Protein AF-A0A5B9DAU9-F1 (afdb_monomer)

pLDDT: mean 73.7, std 15.81, range [32.66, 94.19]

Radius of gyration: 18.11 Å; Cα contacts (8 Å, |Δi|>4): 100; chains: 1; bounding box: 40×32×59 Å

Organism: NCBI:txid2594042

Foldseek 3Di:
DQPWDWDQFPVRDIDGDRLVDLLVVLVCCCVPQLVVVCVVVVQNLVSVLSSLVRCLVCVVVHPDDSVVSNVVSVVSVQVPPPDHLVPDDPPPRPCPSDPNLVVLVVQLVCLVPVPDDPVSSVVSNCVSCVSPDPVRVVVNVVVVVVPPD

Mean predicted aligned error: 11.85 Å

Secondary structure (DSSP, 8-state):
----EEEE-TTS-EEEE-TT-HHHHHHHHIIIIIHHHHHHH--HHHHHHHHHHHHHHHHTTSSS-HHHHHHHHHHHHHTTSSS-TTT--SS-S---SSS-HHHHHHHHHHHHTS---HHHHHHHHHHHHTT--HHHHHHHHHHHHHH--

Structure (mmCIF, N/CA/C/O backbone):
data_AF-A0A5B9DAU9-F1
#
_entry.id 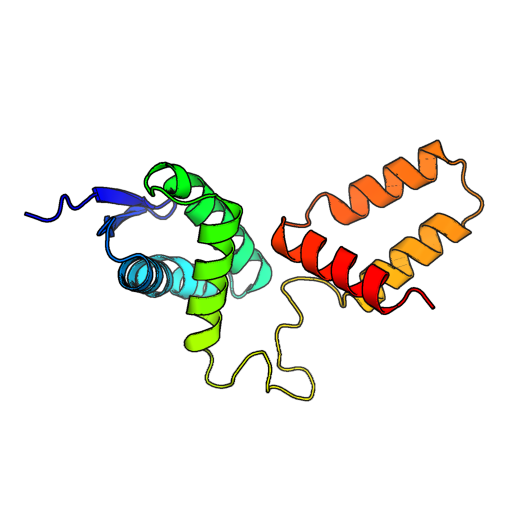  AF-A0A5B9DAU9-F1
#
loop_
_atom_site.group_PDB
_atom_site.id
_atom_site.type_symbol
_atom_site.label_atom_id
_atom_site.label_alt_id
_atom_site.label_comp_id
_atom_site.label_asym_id
_atom_site.label_entity_id
_atom_site.label_seq_id
_atom_site.pdbx_PDB_ins_code
_atom_site.Cartn_x
_atom_site.Cartn_y
_atom_site.Cartn_z
_atom_site.occupancy
_atom_site.B_iso_or_equiv
_atom_site.auth_seq_id
_atom_site.auth_comp_id
_atom_site.auth_asym_id
_atom_site.auth_atom_id
_atom_site.pdbx_PDB_model_num
ATOM 1 N N . MET A 1 1 ? -3.947 -6.700 32.114 1.00 44.62 1 MET A N 1
ATOM 2 C CA . MET A 1 1 ? -4.676 -5.561 31.522 1.00 44.62 1 MET A CA 1
ATOM 3 C C . MET A 1 1 ? -3.998 -5.310 30.193 1.00 44.62 1 MET A C 1
ATOM 5 O O . MET A 1 1 ? -2.795 -5.086 30.225 1.00 44.62 1 MET A O 1
ATOM 9 N N . ALA A 1 2 ? -4.687 -5.487 29.064 1.00 52.38 2 ALA A N 1
ATOM 10 C CA . ALA A 1 2 ? -4.088 -5.201 27.761 1.00 52.38 2 ALA A CA 1
ATOM 11 C C . ALA A 1 2 ? -3.736 -3.706 27.720 1.00 52.38 2 ALA A C 1
ATOM 13 O O . ALA A 1 2 ? -4.586 -2.868 28.029 1.00 52.38 2 ALA A O 1
ATOM 14 N N . ASN A 1 3 ? -2.473 -3.377 27.450 1.00 66.06 3 ASN A N 1
ATOM 15 C CA . ASN A 1 3 ? -2.009 -1.994 27.351 1.00 66.06 3 ASN A CA 1
ATOM 16 C C . ASN A 1 3 ? -2.565 -1.404 26.049 1.00 66.06 3 ASN A C 1
ATOM 18 O O . ASN A 1 3 ? -1.960 -1.561 24.991 1.00 66.06 3 ASN A O 1
ATOM 22 N N . GLN A 1 4 ? -3.730 -0.763 26.117 1.00 79.06 4 GLN A N 1
ATOM 23 C CA . GLN A 1 4 ? -4.284 -0.039 24.977 1.00 79.06 4 GLN A CA 1
ATOM 24 C C . GLN A 1 4 ? -3.380 1.151 24.621 1.00 79.06 4 GLN A C 1
ATOM 26 O O . GLN A 1 4 ? -2.886 1.863 25.499 1.00 79.06 4 GLN A O 1
ATOM 31 N N . LEU A 1 5 ? -3.150 1.354 23.325 1.00 83.00 5 LEU A N 1
ATOM 32 C CA . LEU A 1 5 ? -2.357 2.447 22.776 1.00 83.00 5 LEU A CA 1
ATOM 33 C C . LEU A 1 5 ? -3.273 3.457 22.098 1.00 83.00 5 LEU A C 1
ATOM 35 O O . LEU A 1 5 ? -3.856 3.174 21.054 1.00 83.00 5 LEU A O 1
ATOM 39 N N . ASN A 1 6 ? -3.338 4.662 22.652 1.00 87.38 6 ASN A N 1
ATOM 40 C CA . ASN A 1 6 ? -4.112 5.740 22.052 1.00 87.38 6 ASN A CA 1
ATOM 41 C C . ASN A 1 6 ? -3.276 6.449 20.988 1.00 87.38 6 ASN A C 1
ATOM 43 O O . ASN A 1 6 ? -2.166 6.916 21.262 1.00 87.38 6 ASN A O 1
ATOM 47 N N . ILE A 1 7 ? -3.812 6.529 19.774 1.00 87.25 7 ILE A N 1
ATOM 48 C CA . ILE A 1 7 ? -3.199 7.246 18.660 1.00 87.25 7 ILE A CA 1
ATOM 49 C C . ILE A 1 7 ? -4.181 8.257 18.085 1.00 87.25 7 ILE A C 1
ATOM 51 O O . ILE A 1 7 ? -5.371 7.985 17.962 1.00 87.25 7 ILE A O 1
ATOM 55 N N . THR A 1 8 ? -3.665 9.406 17.674 1.00 89.50 8 THR A N 1
ATOM 56 C CA . THR A 1 8 ? -4.416 10.361 16.859 1.00 89.50 8 THR A CA 1
ATOM 57 C C . THR A 1 8 ? -4.000 10.174 15.411 1.00 89.50 8 THR A C 1
ATOM 59 O O . THR A 1 8 ? -2.803 10.179 15.100 1.00 89.50 8 THR A O 1
ATOM 62 N N . LEU A 1 9 ? -4.982 9.969 14.541 1.00 88.25 9 LEU A N 1
ATOM 63 C CA . LEU A 1 9 ? -4.805 9.874 13.101 1.00 88.25 9 LEU A CA 1
ATOM 64 C C . LEU A 1 9 ? -4.578 11.257 12.480 1.00 88.25 9 LEU A C 1
ATOM 66 O O . LEU A 1 9 ? -4.920 12.280 13.072 1.00 88.25 9 LEU A O 1
ATOM 70 N N . SER A 1 10 ? -4.042 11.307 11.263 1.00 85.19 10 SER A N 1
ATOM 71 C CA . SER A 1 10 ? -3.832 12.564 10.525 1.00 85.19 10 SER A CA 1
ATOM 72 C C . SER A 1 10 ? -5.124 13.341 10.234 1.00 85.19 10 SER A C 1
ATOM 74 O O . SER A 1 10 ? -5.073 14.558 10.073 1.00 85.19 10 SER A O 1
ATOM 76 N N . ASN A 1 11 ? -6.285 12.679 10.250 1.00 82.62 11 ASN A N 1
ATOM 77 C CA . ASN A 1 11 ? -7.603 13.320 10.156 1.00 82.62 11 ASN A CA 1
ATOM 78 C C . ASN A 1 11 ? -8.164 13.800 11.516 1.00 82.62 11 ASN A C 1
ATOM 80 O O . ASN A 1 11 ? -9.317 14.219 11.590 1.00 82.62 11 ASN A O 1
ATOM 84 N N . GLY A 1 12 ? -7.381 13.719 12.597 1.00 85.81 12 GLY A N 1
ATOM 85 C CA . GLY A 1 12 ? -7.773 14.138 13.946 1.00 85.81 12 GLY A CA 1
ATOM 86 C C . GLY A 1 12 ? -8.587 13.107 14.735 1.00 85.81 12 GLY A C 1
ATOM 87 O O . GLY A 1 12 ? -8.926 13.367 15.887 1.00 85.81 12 GLY A O 1
ATOM 88 N N . VAL A 1 13 ? -8.896 11.939 14.160 1.00 89.19 13 VAL A N 1
ATOM 89 C CA . VAL A 1 13 ? -9.644 10.884 14.857 1.00 89.19 13 VAL A CA 1
ATOM 90 C C . VAL A 1 13 ? -8.735 10.115 15.812 1.00 89.19 13 VAL A C 1
ATOM 92 O O . VAL A 1 13 ? -7.645 9.686 15.438 1.00 89.19 13 VAL A O 1
ATOM 95 N N . GLU A 1 14 ? -9.203 9.882 17.036 1.00 90.38 14 GLU A N 1
ATOM 96 C CA . GLU A 1 14 ? -8.503 9.046 18.011 1.00 90.38 14 GLU A CA 1
ATOM 97 C C . GLU A 1 14 ? -8.904 7.566 17.893 1.00 90.38 14 GLU A C 1
ATOM 99 O O . GLU A 1 14 ? -10.091 7.211 17.800 1.00 90.38 14 GLU A O 1
ATOM 104 N N . LEU A 1 15 ? -7.895 6.692 17.901 1.00 88.94 15 LEU A N 1
ATOM 105 C CA . LEU A 1 15 ? -8.039 5.241 17.960 1.00 88.94 15 LEU A CA 1
ATOM 106 C C . LEU A 1 15 ? -7.398 4.701 19.234 1.00 88.94 15 LEU A C 1
ATOM 108 O O . LEU A 1 15 ? -6.245 5.008 19.527 1.00 88.94 15 LEU A O 1
ATOM 112 N N . GLU A 1 16 ? -8.129 3.838 19.931 1.00 89.31 16 GLU A N 1
ATOM 113 C CA . GLU A 1 16 ? -7.591 3.000 20.999 1.00 89.31 16 GLU A CA 1
ATOM 114 C C . GLU A 1 16 ? -7.193 1.654 20.393 1.00 89.31 16 GLU A C 1
ATOM 116 O O . GLU A 1 16 ? -8.049 0.831 20.059 1.00 89.31 16 GLU A O 1
ATOM 121 N N . LEU A 1 17 ? -5.897 1.458 20.186 1.00 87.44 17 LEU A N 1
ATOM 122 C CA . LEU A 1 17 ? -5.357 0.262 19.557 1.00 87.44 17 LEU A CA 1
ATOM 123 C C . LEU A 1 17 ? -5.004 -0.791 20.598 1.00 87.44 17 LEU A C 1
ATOM 125 O O . LEU A 1 17 ? -4.465 -0.482 21.658 1.00 87.44 17 LEU A O 1
ATOM 129 N N . ASP A 1 18 ? -5.260 -2.046 20.263 1.00 86.56 18 ASP A N 1
ATOM 130 C CA . ASP A 1 18 ? -4.840 -3.208 21.032 1.00 86.56 18 ASP A CA 1
ATOM 131 C C . ASP A 1 18 ? -3.592 -3.825 20.380 1.00 86.56 18 ASP A C 1
ATOM 133 O O . ASP A 1 18 ? -3.714 -4.437 19.318 1.00 86.56 18 ASP A O 1
ATOM 137 N N . PRO A 1 19 ? -2.381 -3.671 20.946 1.00 79.31 19 PRO A N 1
ATOM 138 C CA . PRO A 1 19 ? -1.151 -4.179 20.333 1.00 79.31 19 PRO A CA 1
ATOM 139 C C . PRO A 1 19 ? -1.173 -5.686 20.051 1.00 79.31 19 PRO A C 1
ATOM 141 O O . PRO A 1 19 ? -0.443 -6.149 19.176 1.00 79.31 19 PRO A O 1
ATOM 144 N N . GLU A 1 20 ? -2.004 -6.438 20.777 1.00 82.69 20 GLU A N 1
ATOM 145 C CA . GLU A 1 20 ? -2.130 -7.890 20.652 1.00 82.69 20 GLU A CA 1
ATOM 146 C C . GLU A 1 20 ? -3.159 -8.303 19.580 1.00 82.69 20 GLU A C 1
ATOM 148 O O . GLU A 1 20 ? -3.125 -9.440 19.109 1.00 82.69 20 GLU A O 1
ATOM 153 N N . ASP A 1 21 ? -4.027 -7.386 19.127 1.00 85.69 21 ASP A N 1
ATOM 154 C CA . ASP A 1 21 ? -5.077 -7.647 18.132 1.00 85.69 21 ASP A CA 1
ATOM 155 C C . ASP A 1 21 ? -4.998 -6.692 16.926 1.00 85.69 21 ASP A C 1
ATOM 157 O O . ASP A 1 21 ? -5.748 -5.720 16.769 1.00 85.69 21 ASP A O 1
ATOM 161 N N . LEU A 1 22 ? -4.082 -7.014 16.008 1.00 84.44 22 LEU A N 1
ATOM 162 C CA . LEU A 1 22 ? -3.894 -6.277 14.755 1.00 84.44 22 LEU A CA 1
ATOM 163 C C . LEU A 1 22 ? -5.156 -6.243 13.879 1.00 84.44 22 LEU A C 1
ATOM 165 O O . LEU A 1 22 ? -5.417 -5.233 13.229 1.00 84.44 22 LEU A O 1
ATOM 169 N N . ASN A 1 23 ? -5.959 -7.309 13.859 1.00 81.38 23 ASN A N 1
ATOM 170 C CA . ASN A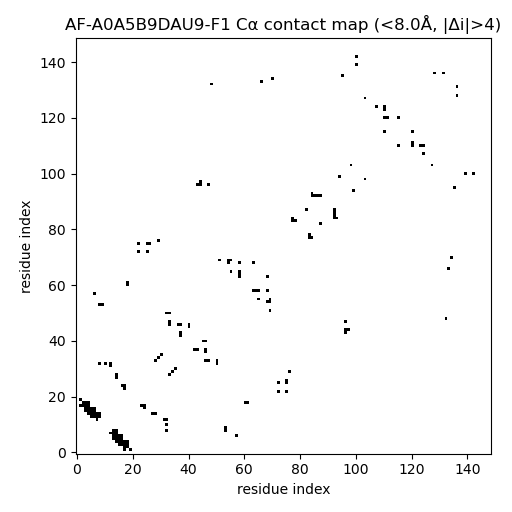 1 23 ? -7.150 -7.369 13.009 1.00 81.38 23 ASN A CA 1
ATOM 171 C C . ASN A 1 23 ? -8.220 -6.387 13.479 1.00 81.38 23 ASN A C 1
ATOM 173 O O . ASN A 1 23 ? -8.827 -5.685 12.663 1.00 81.38 23 ASN A O 1
ATOM 177 N N . LYS A 1 24 ? -8.433 -6.297 14.792 1.00 84.25 24 LYS A N 1
ATOM 178 C CA . LYS A 1 24 ? -9.321 -5.297 15.384 1.00 84.25 24 LYS A CA 1
ATOM 179 C C . LYS A 1 24 ? -8.822 -3.878 15.119 1.00 84.25 24 LYS A C 1
ATOM 181 O O . LYS A 1 24 ? -9.616 -3.022 14.732 1.00 84.25 24 LYS A O 1
ATOM 186 N N . ASN A 1 25 ? -7.516 -3.645 15.220 1.00 87.75 25 ASN A N 1
ATOM 187 C CA . ASN A 1 25 ? -6.922 -2.343 14.909 1.00 87.75 25 ASN A CA 1
ATOM 188 C C . ASN A 1 25 ? -7.136 -1.937 13.450 1.00 87.75 25 ASN A C 1
ATOM 190 O O . ASN A 1 25 ? -7.571 -0.817 13.185 1.00 87.75 25 ASN A O 1
ATOM 194 N N . PHE A 1 26 ? -6.895 -2.850 12.506 1.00 84.62 26 PHE A N 1
ATOM 195 C CA . PHE A 1 26 ? -7.160 -2.600 11.089 1.00 84.62 26 PHE A CA 1
ATOM 196 C C . PHE A 1 26 ? -8.642 -2.361 10.827 1.00 84.62 26 PHE A C 1
ATOM 198 O 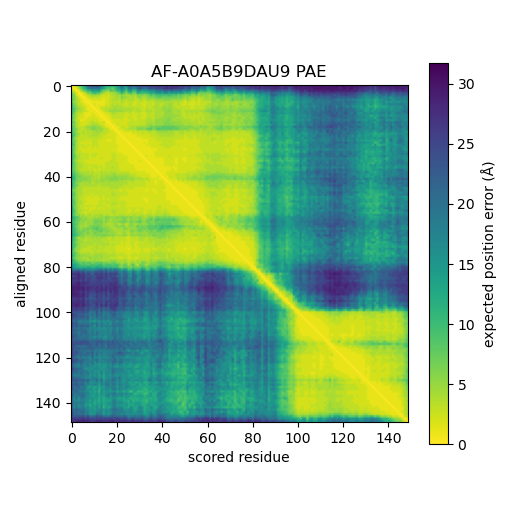O . PHE A 1 26 ? -8.979 -1.473 10.052 1.00 84.62 26 PHE A O 1
ATOM 205 N N . SER A 1 27 ? -9.528 -3.068 11.532 1.00 77.00 27 SER A N 1
ATOM 206 C CA . SER A 1 27 ? -10.971 -2.829 11.451 1.00 77.00 27 SER A CA 1
ATOM 207 C C . SER A 1 27 ? -11.330 -1.394 11.798 1.00 77.00 27 SER A C 1
ATOM 209 O O . SER A 1 27 ? -11.975 -0.701 11.017 1.00 77.00 27 SER A O 1
ATOM 211 N N . MET A 1 28 ? -10.856 -0.941 12.958 1.00 82.25 28 MET A N 1
ATOM 212 C CA . MET A 1 28 ? -11.100 0.412 13.437 1.00 82.25 28 MET A CA 1
ATOM 213 C C . MET A 1 28 ? -10.504 1.453 12.494 1.00 82.25 28 MET A C 1
ATOM 215 O O . MET A 1 28 ? -11.139 2.471 12.233 1.00 82.25 28 MET A O 1
ATOM 219 N N . PHE A 1 29 ? -9.306 1.193 11.971 1.00 85.38 29 PHE A N 1
ATOM 220 C CA . PHE A 1 29 ? -8.651 2.066 11.009 1.00 85.38 29 PHE A CA 1
ATOM 221 C C . PHE A 1 29 ? -9.450 2.192 9.706 1.00 85.38 29 PHE A C 1
ATOM 223 O O . PHE A 1 29 ? -9.667 3.301 9.220 1.00 85.38 29 PHE A O 1
ATOM 230 N N . ILE A 1 30 ? -9.932 1.075 9.158 1.00 77.50 30 ILE A N 1
ATOM 231 C CA . ILE A 1 30 ? -10.727 1.067 7.926 1.00 77.50 30 ILE A CA 1
ATOM 232 C C . ILE A 1 30 ? -11.996 1.910 8.102 1.00 77.50 30 ILE A C 1
ATOM 234 O O . ILE A 1 30 ? -12.288 2.775 7.275 1.00 77.50 30 ILE A O 1
ATOM 238 N N . ASP A 1 31 ? -12.702 1.720 9.215 1.00 75.50 31 ASP A N 1
ATOM 239 C CA . ASP A 1 31 ? -13.980 2.387 9.472 1.00 75.50 31 ASP A CA 1
ATOM 240 C C . ASP A 1 31 ? -13.821 3.885 9.769 1.00 75.50 31 ASP A C 1
ATOM 242 O O . ASP A 1 31 ? -14.673 4.694 9.395 1.00 75.50 31 ASP A O 1
ATOM 246 N N . LYS A 1 32 ? -12.734 4.267 10.450 1.00 80.12 32 LYS A N 1
ATOM 247 C CA . LYS A 1 32 ? -12.523 5.632 10.958 1.00 80.12 32 LYS A CA 1
ATOM 248 C C . LYS A 1 32 ? -11.587 6.496 10.113 1.00 80.12 32 LYS A C 1
ATOM 250 O O . LYS A 1 32 ? -11.577 7.715 10.290 1.00 80.12 32 LYS A O 1
ATOM 255 N N . PHE A 1 33 ? -10.814 5.897 9.213 1.00 84.12 33 PHE A N 1
ATOM 256 C CA . PHE A 1 33 ? -9.890 6.611 8.334 1.00 84.12 33 PHE A CA 1
ATOM 257 C C . PHE A 1 33 ? -10.154 6.303 6.864 1.00 84.12 33 PHE A C 1
ATOM 259 O O . PHE A 1 33 ? -10.548 7.202 6.130 1.00 84.12 33 PHE A O 1
ATOM 266 N N . LEU A 1 34 ? -10.005 5.042 6.446 1.00 81.12 34 LEU A N 1
ATOM 267 C CA . LEU A 1 34 ? -10.022 4.663 5.029 1.00 81.12 34 LEU A CA 1
ATOM 268 C C . LEU A 1 34 ? -11.366 4.985 4.356 1.00 81.12 34 LEU A C 1
ATOM 270 O O . LEU A 1 34 ? -11.400 5.682 3.344 1.00 81.12 34 LEU A O 1
ATOM 274 N N . ILE A 1 35 ? -12.481 4.521 4.930 1.00 72.56 35 ILE A N 1
ATOM 275 C CA . ILE A 1 35 ? -13.822 4.745 4.368 1.00 72.56 35 ILE A CA 1
ATOM 276 C C . ILE A 1 35 ? -14.185 6.242 4.345 1.00 72.56 35 ILE A C 1
ATOM 278 O O . ILE A 1 35 ? -14.634 6.719 3.300 1.00 72.56 35 ILE A O 1
ATOM 282 N N . PRO A 1 36 ? -14.023 7.010 5.443 1.00 74.56 36 PRO A N 1
ATOM 283 C CA . PRO A 1 36 ? -14.265 8.451 5.423 1.00 74.56 36 PRO A CA 1
ATOM 284 C C . PRO A 1 36 ? -13.394 9.196 4.411 1.00 74.56 36 PRO A C 1
ATOM 286 O O . PRO A 1 36 ? -13.916 10.021 3.666 1.00 74.56 36 PRO A O 1
ATOM 289 N N . TYR A 1 37 ? -12.101 8.868 4.342 1.00 78.25 37 TYR A N 1
ATOM 290 C CA . TYR A 1 37 ? -11.170 9.516 3.423 1.00 78.25 37 TYR A CA 1
ATOM 291 C C . TYR A 1 37 ? -11.570 9.274 1.9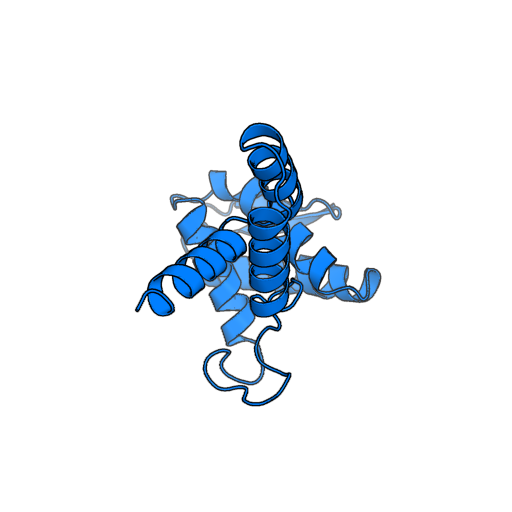67 1.00 78.25 37 TYR A C 1
ATOM 293 O O . TYR A 1 37 ? -11.570 10.210 1.175 1.00 78.25 37 TYR A O 1
ATOM 301 N N . PHE A 1 38 ? -11.995 8.056 1.620 1.00 68.81 38 PHE A N 1
ATOM 302 C CA . PHE A 1 38 ? -12.517 7.778 0.283 1.00 68.81 38 PHE A CA 1
ATOM 303 C C . PHE A 1 38 ? -13.809 8.514 -0.029 1.00 68.81 38 PHE A C 1
ATOM 305 O O . PHE A 1 38 ? -13.968 9.021 -1.132 1.00 68.81 38 PHE A O 1
ATOM 312 N N . LYS A 1 39 ? -14.741 8.602 0.924 1.00 67.81 39 LYS A N 1
ATOM 313 C CA . LYS A 1 39 ? -15.982 9.362 0.713 1.00 67.81 39 LYS A CA 1
ATOM 314 C C . LYS A 1 39 ? -15.710 10.837 0.417 1.00 67.81 39 LYS A C 1
ATOM 316 O O . LYS A 1 39 ? -16.486 11.454 -0.303 1.00 67.81 39 LYS A O 1
ATOM 321 N N . GLU A 1 40 ? -14.640 11.389 0.982 1.00 75.62 40 GLU A N 1
ATOM 322 C CA . GLU A 1 40 ? -14.217 12.769 0.747 1.00 75.62 40 GLU A CA 1
ATOM 323 C C . GLU A 1 40 ? -13.426 12.926 -0.557 1.00 75.62 40 GLU A C 1
ATOM 325 O O . GLU A 1 40 ? -13.687 13.843 -1.333 1.00 75.62 40 GLU A O 1
ATOM 330 N N . SER A 1 41 ? -12.461 12.041 -0.811 1.00 73.38 41 SER A N 1
ATOM 331 C CA . SER A 1 41 ? -11.585 12.129 -1.980 1.00 73.38 41 SER A CA 1
ATOM 332 C C . SER A 1 41 ? -12.254 11.653 -3.270 1.00 73.38 41 SER A C 1
ATOM 334 O O . SER A 1 41 ? -11.878 12.109 -4.348 1.00 73.38 41 SER A O 1
ATOM 336 N N . ASN A 1 42 ? -13.209 10.724 -3.155 1.00 67.25 42 ASN A N 1
ATOM 337 C CA . ASN A 1 42 ? -13.754 9.896 -4.231 1.00 67.25 42 ASN A CA 1
ATOM 338 C C . ASN A 1 42 ? -12.661 9.277 -5.127 1.00 67.25 42 ASN A C 1
ATOM 340 O O . ASN A 1 42 ? -12.855 9.071 -6.322 1.00 67.25 42 ASN A O 1
ATOM 344 N N . ASP A 1 43 ? -11.494 9.014 -4.538 1.00 65.25 43 ASP A N 1
ATOM 345 C CA . ASP A 1 43 ? -10.290 8.551 -5.216 1.00 65.25 43 ASP A CA 1
ATOM 346 C C . ASP A 1 43 ? -9.676 7.428 -4.383 1.00 65.25 43 ASP A C 1
ATOM 348 O O . ASP A 1 43 ? -9.145 7.639 -3.283 1.00 65.25 43 ASP A O 1
ATOM 352 N N . TRP A 1 44 ? -9.793 6.206 -4.892 1.00 66.50 44 TRP A N 1
ATOM 353 C CA . TRP A 1 44 ? -9.323 5.022 -4.189 1.00 66.50 44 TRP A CA 1
ATOM 354 C C . TRP A 1 44 ? -7.798 4.967 -4.113 1.00 66.50 44 TRP A C 1
ATOM 356 O O . TRP A 1 44 ? -7.257 4.577 -3.075 1.00 66.50 44 TRP A O 1
ATOM 366 N N . ASN A 1 45 ? -7.105 5.480 -5.132 1.00 63.28 45 ASN A N 1
ATOM 367 C CA . ASN A 1 45 ? -5.648 5.478 -5.178 1.00 63.28 45 ASN A CA 1
ATOM 368 C C . ASN A 1 45 ? -5.080 6.379 -4.091 1.00 63.28 45 ASN A C 1
ATOM 370 O O . ASN A 1 45 ? -4.321 5.949 -3.217 1.00 63.28 45 ASN A O 1
ATOM 374 N N . LYS A 1 46 ? -5.566 7.619 -4.061 1.00 69.50 46 LYS A N 1
ATOM 375 C CA . LYS A 1 46 ? -5.225 8.581 -3.014 1.00 69.50 46 LYS A CA 1
ATOM 376 C C . LYS A 1 46 ? -5.577 8.061 -1.618 1.00 69.50 46 LYS A C 1
ATOM 378 O O . LYS A 1 46 ? -4.844 8.319 -0.659 1.00 69.50 46 LYS A O 1
ATOM 383 N N . THR A 1 47 ? -6.680 7.323 -1.493 1.00 74.56 47 THR A N 1
ATOM 384 C CA . THR A 1 47 ? -7.143 6.765 -0.216 1.00 74.56 47 THR A CA 1
ATOM 385 C C . THR A 1 47 ? -6.190 5.717 0.334 1.00 74.56 47 THR A C 1
ATOM 387 O O . THR A 1 47 ? -5.811 5.796 1.505 1.00 74.56 47 THR A O 1
ATOM 390 N N . ILE A 1 48 ? -5.792 4.733 -0.467 1.00 76.62 48 ILE A N 1
ATOM 391 C CA . ILE A 1 48 ? -4.912 3.673 0.028 1.00 76.62 48 ILE A CA 1
ATOM 392 C C . ILE A 1 48 ? -3.491 4.200 0.226 1.00 76.62 48 ILE A C 1
ATOM 394 O O . ILE A 1 48 ? -2.899 3.856 1.241 1.00 76.62 48 ILE A O 1
ATOM 398 N N . ILE A 1 49 ? -2.963 5.077 -0.641 1.00 76.38 49 ILE A N 1
ATOM 399 C CA . ILE A 1 49 ? -1.647 5.714 -0.417 1.00 76.38 49 ILE A CA 1
ATOM 400 C C . ILE A 1 49 ? -1.633 6.433 0.936 1.00 76.38 49 ILE A C 1
ATOM 402 O O . ILE A 1 49 ? -0.715 6.255 1.741 1.00 76.38 49 ILE A O 1
ATOM 406 N N . SER A 1 50 ? -2.691 7.196 1.223 1.00 82.88 50 SER A N 1
ATOM 407 C CA . SER A 1 50 ? -2.845 7.875 2.512 1.00 82.88 50 SER A CA 1
ATOM 408 C C . SER A 1 50 ? -2.986 6.876 3.661 1.00 82.88 50 SER A C 1
ATOM 410 O O . SER A 1 50 ? -2.388 7.062 4.716 1.00 82.88 50 SER A O 1
ATOM 412 N N . SER A 1 51 ? -3.725 5.786 3.453 1.00 85.56 51 SER A N 1
ATOM 413 C CA . SER A 1 51 ? -3.924 4.733 4.454 1.00 85.56 51 SER A CA 1
ATOM 414 C C . SER A 1 51 ? -2.633 3.974 4.771 1.00 85.56 51 SER A C 1
ATOM 416 O O . SER A 1 51 ? -2.330 3.768 5.940 1.00 85.56 51 SER A O 1
ATOM 418 N N . ILE A 1 52 ? -1.842 3.599 3.764 1.00 83.69 52 ILE A N 1
ATOM 419 C CA . ILE A 1 52 ? -0.539 2.943 3.935 1.00 83.69 52 ILE A CA 1
ATOM 420 C C . ILE A 1 52 ? 0.420 3.888 4.652 1.00 83.69 52 ILE A C 1
ATOM 422 O O . ILE A 1 52 ? 1.011 3.486 5.648 1.00 83.69 52 ILE A O 1
ATOM 426 N N . SER A 1 53 ? 0.516 5.147 4.212 1.00 84.75 53 SER A N 1
ATOM 427 C CA . SER A 1 53 ? 1.363 6.163 4.858 1.00 84.75 53 SER A CA 1
ATOM 428 C C . SER A 1 53 ? 1.019 6.325 6.341 1.00 84.75 53 SER A C 1
ATOM 430 O O . SER A 1 53 ? 1.893 6.427 7.205 1.00 84.75 53 SER A O 1
ATOM 432 N N . GLU A 1 54 ? -0.273 6.308 6.657 1.00 87.69 54 GLU A N 1
ATOM 433 C CA . GLU A 1 54 ? -0.762 6.418 8.022 1.00 87.69 54 GLU A CA 1
ATOM 434 C C . GLU A 1 54 ? -0.460 5.152 8.843 1.00 87.69 54 GLU A C 1
ATOM 436 O O . GLU A 1 54 ? 0.015 5.266 9.974 1.00 87.69 54 GLU A O 1
ATOM 441 N N . ILE A 1 55 ? -0.647 3.954 8.272 1.00 86.81 55 ILE A N 1
ATOM 442 C CA . ILE A 1 55 ? -0.267 2.675 8.893 1.00 86.81 55 ILE A CA 1
ATOM 443 C C . ILE A 1 55 ? 1.245 2.608 9.134 1.00 86.81 55 ILE A C 1
ATOM 445 O O . ILE A 1 55 ? 1.666 2.193 10.210 1.00 86.81 55 ILE A O 1
ATOM 449 N N . GLU A 1 56 ? 2.075 3.057 8.194 1.00 83.81 56 GLU A N 1
ATOM 450 C CA . GLU A 1 56 ? 3.531 3.136 8.350 1.00 83.81 56 GLU A CA 1
ATOM 451 C C . GLU A 1 56 ? 3.948 4.104 9.459 1.00 83.81 56 GLU A C 1
ATOM 453 O O . GLU A 1 56 ? 4.877 3.821 10.221 1.00 83.81 56 GLU A O 1
ATOM 458 N N . ARG A 1 57 ? 3.248 5.236 9.597 1.00 85.75 57 ARG A N 1
ATOM 459 C CA . ARG A 1 57 ? 3.481 6.196 10.683 1.00 85.75 57 ARG A CA 1
ATOM 460 C C . ARG A 1 57 ? 3.259 5.549 12.049 1.00 85.75 57 ARG A C 1
ATOM 462 O O . ARG A 1 57 ? 4.030 5.784 12.983 1.00 85.75 57 ARG A O 1
ATOM 469 N N . ILE A 1 58 ? 2.226 4.718 12.165 1.00 82.88 58 ILE A N 1
ATOM 470 C CA . ILE A 1 58 ? 1.869 4.050 13.421 1.00 82.88 58 ILE A CA 1
ATOM 471 C C . ILE A 1 58 ? 2.494 2.656 13.555 1.00 82.88 58 ILE A C 1
ATOM 473 O O . ILE A 1 58 ? 2.441 2.074 14.635 1.00 82.88 58 ILE A O 1
ATOM 477 N N . SER A 1 59 ? 3.169 2.148 12.516 1.00 79.25 59 SER A N 1
ATOM 478 C CA . SER A 1 59 ? 3.742 0.797 12.485 1.00 79.25 59 SER A CA 1
ATOM 479 C C . SER A 1 59 ? 4.783 0.578 13.581 1.00 79.25 59 SER A C 1
ATOM 481 O O . SER A 1 59 ? 4.918 -0.520 14.101 1.00 79.25 59 SER A O 1
ATOM 483 N N . SER A 1 60 ? 5.503 1.642 13.953 1.00 78.25 60 SER A N 1
ATOM 484 C CA . SER A 1 60 ? 6.512 1.642 15.024 1.00 78.25 60 SER A CA 1
ATOM 485 C C . SER A 1 60 ? 5.959 1.274 16.405 1.00 78.25 60 SER A C 1
ATOM 487 O O . SER A 1 60 ? 6.728 1.062 17.339 1.00 78.25 60 SER A O 1
ATOM 489 N N . LYS A 1 61 ? 4.631 1.244 16.554 1.00 76.75 61 LYS A N 1
ATOM 490 C CA . LYS A 1 61 ? 3.935 0.893 17.793 1.00 76.75 61 LYS A CA 1
ATOM 491 C C . LYS A 1 61 ? 3.603 -0.589 17.902 1.00 76.75 61 LYS A C 1
ATOM 493 O O . LYS A 1 61 ? 3.173 -1.023 18.966 1.00 76.75 61 LYS A O 1
ATOM 498 N N . PHE A 1 62 ? 3.813 -1.345 16.833 1.00 77.94 62 PHE A N 1
ATOM 499 C CA . PHE A 1 62 ? 3.578 -2.777 16.800 1.00 77.94 62 PHE A CA 1
ATOM 500 C C . PHE A 1 62 ? 4.912 -3.514 16.728 1.00 77.94 62 PHE A C 1
ATOM 502 O O . PHE A 1 62 ? 5.848 -3.053 16.077 1.00 77.94 62 PHE A O 1
ATOM 509 N N . ASP A 1 63 ? 4.985 -4.683 17.360 1.00 78.88 63 ASP A N 1
ATOM 510 C CA . ASP A 1 63 ? 6.162 -5.557 17.310 1.00 78.88 63 ASP A CA 1
ATOM 511 C C . ASP A 1 63 ? 6.161 -6.422 16.035 1.00 78.88 63 ASP A C 1
ATOM 513 O O . ASP A 1 63 ? 6.268 -7.644 16.065 1.00 78.88 63 ASP A O 1
ATOM 517 N N . VAL A 1 64 ? 5.934 -5.780 14.887 1.00 77.94 64 VAL A N 1
ATOM 518 C CA . VAL A 1 64 ? 5.930 -6.414 13.564 1.00 77.94 64 VAL A CA 1
ATOM 519 C C . VAL A 1 64 ? 6.686 -5.548 12.569 1.00 77.94 64 VAL A C 1
ATOM 521 O O . VAL A 1 64 ? 6.713 -4.319 12.664 1.00 77.94 64 VAL A O 1
ATOM 524 N N . SER A 1 65 ? 7.306 -6.187 11.579 1.00 80.06 65 SER A N 1
ATOM 525 C CA . SER A 1 65 ? 8.002 -5.451 10.524 1.00 80.06 65 SER A CA 1
ATOM 526 C C . SER A 1 65 ? 7.025 -4.602 9.697 1.00 80.06 65 SER A C 1
ATOM 528 O O . SER A 1 65 ? 5.855 -4.951 9.532 1.00 80.06 65 SER A O 1
ATOM 530 N N . LYS A 1 66 ? 7.516 -3.497 9.117 1.00 75.56 66 LYS A N 1
ATOM 531 C CA . LYS A 1 66 ? 6.711 -2.627 8.239 1.00 75.56 66 LYS A CA 1
ATOM 532 C C . LYS A 1 66 ? 6.086 -3.388 7.065 1.00 75.56 66 LYS A C 1
ATOM 534 O O . LYS A 1 66 ? 4.909 -3.220 6.776 1.00 75.56 66 LYS A O 1
ATOM 539 N N . GLY A 1 67 ? 6.850 -4.265 6.414 1.00 71.44 67 GLY A N 1
ATOM 540 C CA . GLY A 1 67 ? 6.319 -5.075 5.314 1.00 71.44 67 GLY A CA 1
ATOM 541 C C . GLY A 1 67 ? 5.196 -6.007 5.775 1.00 71.44 67 GLY A C 1
ATOM 542 O O . GLY A 1 67 ? 4.168 -6.126 5.112 1.00 71.44 67 GLY A O 1
ATOM 543 N N . GLU A 1 68 ? 5.353 -6.619 6.950 1.00 77.94 68 GLU A N 1
ATOM 544 C CA . GLU A 1 68 ? 4.343 -7.514 7.511 1.00 77.94 68 GLU A CA 1
ATOM 545 C C . GLU A 1 68 ? 3.065 -6.773 7.923 1.00 77.94 68 GLU A C 1
ATOM 547 O O . GLU A 1 68 ? 1.970 -7.273 7.663 1.00 77.94 68 GLU A O 1
ATOM 552 N N . ILE A 1 69 ? 3.172 -5.578 8.517 1.00 83.38 69 ILE A N 1
ATOM 553 C CA . ILE A 1 69 ? 1.986 -4.815 8.923 1.00 83.38 69 ILE A CA 1
ATOM 554 C C . ILE A 1 69 ? 1.175 -4.338 7.718 1.00 83.38 69 ILE A C 1
ATOM 556 O O . ILE A 1 69 ? -0.047 -4.464 7.724 1.00 83.38 69 ILE A O 1
ATOM 560 N N . ILE A 1 70 ? 1.851 -3.863 6.666 1.00 79.56 70 ILE A N 1
ATOM 561 C CA . ILE A 1 70 ? 1.208 -3.419 5.424 1.00 79.56 70 ILE A CA 1
ATOM 562 C C . ILE A 1 70 ? 0.532 -4.609 4.747 1.00 79.56 70 ILE A C 1
ATOM 564 O O . ILE A 1 70 ? -0.639 -4.529 4.388 1.00 79.56 70 ILE A O 1
ATOM 568 N N . SER A 1 71 ? 1.230 -5.745 4.641 1.00 77.56 71 SER A N 1
ATOM 569 C CA . SER A 1 71 ? 0.662 -6.959 4.050 1.00 77.56 71 SER A CA 1
ATOM 570 C C . SER A 1 71 ? -0.587 -7.430 4.802 1.00 77.56 71 SER A C 1
ATOM 572 O O . SER A 1 71 ? -1.602 -7.736 4.179 1.00 77.56 71 SER A O 1
ATOM 574 N N . LYS A 1 72 ? -0.557 -7.450 6.142 1.00 82.69 72 LYS A N 1
ATOM 575 C CA . LYS A 1 72 ? -1.730 -7.823 6.949 1.00 82.69 72 LYS A CA 1
ATOM 576 C C . LYS A 1 72 ? -2.872 -6.810 6.823 1.00 82.69 72 LYS A C 1
ATOM 578 O O . LYS A 1 72 ? -4.028 -7.222 6.796 1.00 82.69 72 LYS A O 1
ATOM 583 N N . PHE A 1 73 ? -2.565 -5.517 6.727 1.00 83.06 73 PHE A N 1
ATOM 584 C CA . PHE A 1 73 ? -3.561 -4.467 6.527 1.00 83.06 73 PHE A CA 1
ATOM 585 C C . PHE A 1 73 ? -4.277 -4.609 5.180 1.00 83.06 73 PHE A C 1
ATOM 587 O O . PHE A 1 73 ? -5.506 -4.653 5.149 1.00 83.06 73 PHE A O 1
ATOM 594 N N . LEU A 1 74 ? -3.524 -4.766 4.086 1.00 79.69 74 LEU A N 1
ATOM 595 C CA . LEU A 1 74 ? -4.083 -4.972 2.747 1.00 79.69 74 LEU A CA 1
ATOM 596 C C . LEU A 1 74 ? -4.949 -6.236 2.687 1.00 79.69 74 LEU A C 1
ATOM 598 O O . LEU A 1 74 ? -6.069 -6.176 2.190 1.00 79.69 74 LEU A O 1
ATOM 602 N N . LYS A 1 75 ? -4.510 -7.334 3.317 1.00 74.19 75 LYS A N 1
ATOM 603 C CA . LYS A 1 75 ? -5.328 -8.552 3.464 1.00 74.19 75 LYS A CA 1
ATOM 604 C C . LYS A 1 75 ? -6.623 -8.329 4.253 1.00 74.19 75 LYS A C 1
ATOM 606 O O . LYS A 1 75 ? -7.618 -9.005 4.012 1.00 74.19 75 LYS A O 1
ATOM 611 N N . ASN A 1 76 ? -6.627 -7.417 5.228 1.00 74.94 76 ASN A N 1
ATOM 612 C CA . ASN A 1 76 ? -7.828 -7.085 6.002 1.00 74.94 76 ASN A CA 1
ATOM 613 C C . ASN A 1 76 ? -8.810 -6.219 5.202 1.00 74.94 76 ASN A C 1
ATOM 615 O O . ASN A 1 76 ? -10.017 -6.336 5.385 1.00 74.94 76 ASN A O 1
ATOM 619 N N . ILE A 1 77 ? -8.299 -5.361 4.318 1.00 73.62 77 ILE A N 1
ATOM 620 C CA . ILE A 1 77 ? -9.129 -4.660 3.333 1.00 73.62 77 ILE A CA 1
ATOM 621 C C . ILE A 1 77 ? -9.732 -5.686 2.372 1.00 73.62 77 ILE A C 1
ATOM 623 O O . ILE A 1 77 ? -10.940 -5.689 2.162 1.00 73.62 77 ILE A O 1
ATOM 627 N N . GLU A 1 78 ? -8.903 -6.592 1.858 1.00 67.25 78 GLU A N 1
ATOM 628 C CA . GLU A 1 78 ? -9.291 -7.643 0.922 1.00 67.25 78 GLU A CA 1
ATOM 629 C C . GLU A 1 78 ? -10.387 -8.558 1.459 1.00 67.25 78 GLU A C 1
ATOM 631 O O . GLU A 1 78 ? -11.387 -8.769 0.782 1.00 67.25 78 GLU A O 1
ATOM 636 N N . SER A 1 79 ? -10.273 -9.020 2.705 1.00 65.94 79 SER A N 1
ATOM 637 C CA . SER A 1 79 ? -11.276 -9.898 3.321 1.00 65.94 79 SER A CA 1
ATOM 638 C C . SER A 1 79 ? -12.641 -9.243 3.559 1.00 65.94 79 SER A C 1
ATOM 640 O O . SER A 1 79 ? -13.612 -9.937 3.860 1.00 65.94 79 SER A O 1
ATOM 642 N N . ARG A 1 80 ? -12.725 -7.912 3.452 1.00 64.94 80 ARG A N 1
ATOM 643 C CA . ARG A 1 80 ? -13.975 -7.141 3.542 1.00 64.94 80 ARG A CA 1
ATOM 644 C C . ARG A 1 80 ? -14.556 -6.798 2.184 1.00 64.94 80 ARG A C 1
ATOM 646 O O . ARG A 1 80 ? -15.680 -6.295 2.127 1.00 64.94 80 ARG A O 1
ATOM 653 N N . LEU A 1 81 ? -13.806 -7.019 1.109 1.00 59.12 81 LEU A N 1
ATOM 654 C CA . LEU A 1 81 ? -14.372 -6.907 -0.219 1.00 59.12 81 LEU A CA 1
ATOM 655 C C . LEU A 1 81 ? -15.350 -8.0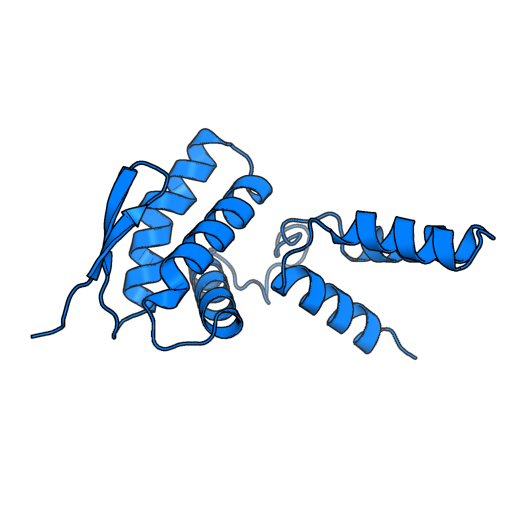74 -0.415 1.00 59.12 81 LEU A C 1
ATOM 657 O O . LEU A 1 81 ? -15.093 -9.186 0.044 1.00 59.12 81 LEU A O 1
ATOM 661 N N . PRO A 1 82 ? -16.498 -7.843 -1.072 1.00 49.03 82 PRO A N 1
ATOM 662 C CA . PRO A 1 82 ? -17.542 -8.856 -1.247 1.00 49.03 82 PRO A CA 1
ATOM 663 C C . PRO A 1 82 ? -17.106 -10.076 -2.083 1.00 49.03 82 PRO A C 1
ATOM 665 O O . PRO A 1 82 ? -17.890 -11.009 -2.242 1.00 49.03 82 PRO A O 1
ATOM 668 N N . THR A 1 83 ? -15.874 -10.083 -2.592 1.00 44.06 83 THR A N 1
ATOM 669 C CA . THR A 1 83 ? -15.279 -11.155 -3.386 1.00 44.06 83 THR A CA 1
ATOM 670 C C . THR A 1 83 ? -13.794 -11.246 -3.040 1.00 44.06 83 THR A C 1
ATOM 672 O O . THR A 1 83 ? -13.156 -10.214 -2.824 1.00 44.06 83 THR A O 1
ATOM 675 N N . ASP A 1 84 ? -13.243 -12.460 -3.016 1.00 40.56 84 ASP A N 1
ATOM 676 C CA . ASP A 1 84 ? -11.805 -12.693 -2.863 1.00 40.56 84 ASP A CA 1
ATOM 677 C C . ASP A 1 84 ? -11.042 -11.965 -3.993 1.00 40.56 84 ASP A C 1
ATOM 679 O O . ASP A 1 84 ? -11.441 -12.005 -5.166 1.00 40.56 84 ASP A O 1
ATOM 683 N N . ILE A 1 85 ? -9.938 -11.289 -3.664 1.00 41.41 85 ILE A N 1
ATOM 684 C CA . ILE A 1 85 ? -9.070 -10.646 -4.664 1.00 41.41 85 ILE A CA 1
ATOM 685 C C . ILE A 1 85 ? -8.280 -11.679 -5.460 1.00 41.41 85 ILE A C 1
ATOM 687 O O . ILE A 1 85 ? -7.674 -11.358 -6.470 1.00 41.41 85 ILE A O 1
ATOM 691 N N . ALA A 1 86 ? -8.347 -12.953 -5.102 1.00 35.91 86 ALA A N 1
ATOM 692 C CA . ALA A 1 86 ? -7.978 -14.077 -5.945 1.00 35.91 86 ALA A CA 1
ATOM 693 C C . ALA A 1 86 ? -9.147 -14.605 -6.810 1.00 35.91 86 ALA A C 1
ATOM 695 O O . ALA A 1 86 ? -8.887 -15.307 -7.791 1.00 35.91 86 ALA A O 1
ATOM 696 N N . GLU A 1 87 ? -10.396 -14.131 -6.635 1.00 32.66 87 GLU A N 1
ATOM 697 C CA . GLU A 1 87 ? -11.585 -14.559 -7.406 1.00 32.66 87 GLU A CA 1
ATOM 698 C C . GLU A 1 87 ? -12.296 -13.545 -8.335 1.00 32.66 87 GLU A C 1
ATOM 700 O O . GLU A 1 87 ? -12.907 -14.009 -9.291 1.00 32.66 87 GLU A O 1
ATOM 705 N N . LEU A 1 88 ? -12.154 -12.213 -8.235 1.00 35.16 88 LEU A N 1
ATOM 706 C CA . LEU A 1 88 ? -12.778 -11.332 -9.260 1.00 35.16 88 LEU A CA 1
ATOM 707 C C . LEU A 1 88 ? -12.166 -11.535 -10.670 1.00 35.16 88 LEU A C 1
ATOM 709 O O . LEU A 1 88 ? -10.965 -11.398 -10.885 1.00 35.16 88 LEU A O 1
ATOM 713 N N . THR A 1 89 ? -12.958 -11.958 -11.649 1.00 32.84 89 THR A N 1
ATOM 714 C CA . THR A 1 89 ? -12.514 -12.149 -13.041 1.00 32.84 89 THR A CA 1
ATOM 715 C C . THR A 1 89 ? -13.228 -11.158 -13.942 1.00 32.84 89 THR A C 1
ATOM 717 O O . THR A 1 89 ? -14.454 -11.187 -14.015 1.00 32.84 89 THR A O 1
ATOM 720 N N . GLY A 1 90 ? -12.441 -10.345 -14.653 1.00 34.38 90 GLY A N 1
ATOM 721 C CA . GLY A 1 90 ? -12.901 -9.196 -15.436 1.00 34.38 90 GLY A CA 1
ATOM 722 C C . GLY A 1 90 ? -12.943 -7.942 -14.568 1.00 34.38 90 GLY A C 1
ATOM 723 O O . GLY A 1 90 ? -13.639 -7.970 -13.571 1.00 34.38 90 GLY A O 1
ATOM 724 N N . LEU A 1 91 ? -12.162 -6.911 -14.924 1.00 35.53 91 LEU A N 1
ATOM 725 C CA . LEU A 1 91 ? -12.122 -5.531 -14.382 1.00 35.53 91 LEU A CA 1
ATOM 726 C C . LEU A 1 91 ? -12.089 -5.287 -12.849 1.00 35.53 91 LEU A C 1
ATOM 728 O O . LEU A 1 91 ? -11.829 -4.165 -12.438 1.00 35.53 91 LEU A O 1
ATOM 732 N N . ASP A 1 92 ? -12.309 -6.289 -12.001 1.00 35.50 92 ASP A N 1
ATOM 733 C CA . ASP A 1 92 ? -12.868 -6.065 -10.662 1.00 35.50 92 ASP A CA 1
ATOM 734 C C . ASP A 1 92 ? -11.952 -6.504 -9.513 1.00 35.50 92 ASP A C 1
ATOM 736 O O . ASP A 1 92 ? -12.185 -6.166 -8.356 1.00 35.50 92 ASP A O 1
ATOM 740 N N . LYS A 1 93 ? -10.876 -7.234 -9.793 1.00 36.81 93 LYS A N 1
ATOM 741 C CA . LYS A 1 93 ? -9.838 -7.538 -8.806 1.00 36.81 93 LYS A CA 1
ATOM 742 C C . LYS A 1 93 ? -8.889 -6.404 -8.909 1.00 36.81 93 LYS A C 1
ATOM 744 O O . LYS A 1 93 ? -8.230 -6.411 -9.938 1.00 36.81 93 LYS A O 1
ATOM 749 N N . ILE A 1 94 ? -8.817 -5.520 -7.913 1.00 36.97 94 ILE A N 1
ATOM 750 C CA . ILE A 1 94 ? -7.624 -4.709 -7.674 1.00 36.97 94 ILE A CA 1
ATOM 751 C C . ILE A 1 94 ? -6.909 -4.448 -9.023 1.00 36.97 94 ILE A C 1
ATOM 753 O O . ILE A 1 94 ? -5.907 -5.090 -9.346 1.00 36.97 94 ILE A O 1
ATOM 757 N N . GLU A 1 95 ? -7.476 -3.616 -9.907 1.00 35.34 95 GLU A N 1
ATOM 758 C CA . GLU A 1 95 ? -6.592 -2.807 -10.749 1.00 35.34 95 GLU A CA 1
ATOM 759 C C . GLU A 1 95 ? -5.804 -2.079 -9.678 1.00 35.34 95 GLU A C 1
ATOM 761 O O . GLU A 1 95 ? -6.356 -1.180 -9.045 1.00 35.34 95 GLU A O 1
ATOM 766 N N . ILE A 1 96 ? -4.702 -2.686 -9.222 1.00 38.50 96 ILE A N 1
ATOM 767 C CA . ILE A 1 96 ? -4.079 -2.346 -7.948 1.00 38.50 96 ILE A CA 1
ATOM 768 C C . ILE A 1 96 ? -3.806 -0.899 -8.126 1.00 38.50 96 ILE A C 1
ATOM 770 O O . ILE A 1 96 ? -3.007 -0.678 -8.987 1.00 38.50 96 ILE A O 1
ATOM 774 N N . LEU A 1 97 ? -4.519 0.034 -7.495 1.00 42.53 97 LEU A N 1
ATOM 775 C CA . LEU A 1 97 ? -4.006 1.325 -7.061 1.00 42.53 97 LEU A CA 1
ATOM 776 C C . LEU A 1 97 ? -3.202 2.197 -8.068 1.00 42.53 97 LEU A C 1
ATOM 778 O O . LEU A 1 97 ? -2.637 3.216 -7.679 1.00 42.53 97 LEU A O 1
ATOM 782 N N . PHE A 1 98 ? -3.112 1.789 -9.327 1.00 42.88 98 PHE A N 1
ATOM 783 C CA . PHE A 1 98 ? -1.960 1.869 -10.225 1.00 42.88 98 PHE A CA 1
ATOM 784 C C . PHE A 1 98 ? -2.524 1.707 -11.648 1.00 42.88 98 PHE A C 1
ATOM 786 O O . PHE A 1 98 ? -3.526 1.028 -11.885 1.00 42.88 98 PHE A O 1
ATOM 793 N N . GLU A 1 99 ? -1.832 2.289 -12.614 1.00 49.28 99 GLU A N 1
ATOM 794 C CA . GLU A 1 99 ? -1.912 1.891 -14.019 1.00 49.28 99 GLU A CA 1
ATOM 795 C C . GLU A 1 99 ? -1.740 0.364 -14.135 1.00 49.28 99 GLU A C 1
ATOM 797 O O . GLU A 1 99 ? -1.104 -0.260 -13.277 1.00 49.28 99 GLU A O 1
ATOM 802 N N . ASN A 1 100 ? -2.310 -0.257 -15.171 1.00 62.12 100 ASN A N 1
ATOM 803 C CA . ASN A 1 100 ? -2.172 -1.696 -15.382 1.00 62.12 100 ASN A CA 1
ATOM 804 C C . ASN A 1 100 ? -0.679 -2.070 -15.250 1.00 62.12 100 ASN A C 1
ATOM 806 O O . ASN A 1 100 ? 0.175 -1.378 -15.802 1.00 62.12 100 ASN A O 1
ATOM 810 N N . ILE A 1 101 ? -0.323 -3.119 -14.492 1.00 69.94 101 ILE A N 1
ATOM 811 C CA . ILE A 1 101 ? 1.089 -3.547 -14.394 1.00 69.94 101 ILE A CA 1
ATOM 812 C C . ILE A 1 101 ? 1.664 -3.746 -15.800 1.00 69.94 101 ILE A C 1
ATOM 814 O O . ILE A 1 101 ? 2.832 -3.437 -16.027 1.00 69.94 101 ILE A O 1
ATOM 818 N N . ASP A 1 102 ? 0.835 -4.188 -16.748 1.00 70.06 102 ASP A N 1
ATOM 819 C CA . ASP A 1 102 ? 1.213 -4.279 -18.153 1.00 70.06 102 ASP A CA 1
ATOM 820 C C . ASP A 1 102 ? 1.559 -2.905 -18.761 1.00 70.06 102 ASP A C 1
ATOM 822 O O . ASP A 1 102 ? 2.522 -2.833 -19.514 1.00 70.06 102 ASP A O 1
ATOM 826 N N . ASP A 1 103 ? 0.882 -1.812 -18.386 1.00 73.56 103 ASP A N 1
ATOM 827 C CA . ASP A 1 103 ? 1.193 -0.435 -18.816 1.00 73.56 103 ASP A CA 1
ATOM 828 C C . ASP A 1 103 ? 2.519 0.057 -18.216 1.00 73.56 103 ASP A C 1
ATOM 830 O O . ASP A 1 103 ? 3.324 0.700 -18.897 1.00 73.56 103 ASP A O 1
ATOM 834 N N . TYR A 1 104 ? 2.791 -0.274 -16.947 1.00 77.81 104 TYR A N 1
ATOM 835 C CA . TYR A 1 104 ? 4.086 -0.003 -16.315 1.00 77.81 104 TYR A CA 1
ATOM 836 C C . TYR A 1 104 ? 5.201 -0.777 -17.015 1.00 77.81 104 TYR A C 1
ATOM 838 O O . TYR A 1 104 ? 6.253 -0.218 -17.326 1.00 77.81 104 TYR A O 1
ATOM 846 N N . VAL A 1 105 ? 4.974 -2.060 -17.294 1.00 80.94 105 VAL A N 1
ATOM 847 C CA . VAL A 1 105 ? 5.918 -2.916 -18.017 1.00 80.94 105 VAL A CA 1
ATOM 848 C C . VAL A 1 105 ? 6.129 -2.396 -19.437 1.00 80.94 105 VAL A C 1
ATOM 850 O O . VAL A 1 105 ? 7.276 -2.269 -19.860 1.00 80.94 105 VAL A O 1
ATOM 853 N N . GLU A 1 106 ? 5.070 -2.028 -20.155 1.00 82.88 106 GLU A N 1
ATOM 854 C CA . GLU A 1 106 ? 5.135 -1.450 -21.498 1.00 82.88 106 GLU A CA 1
ATOM 855 C C . GLU A 1 106 ? 5.907 -0.126 -21.489 1.00 82.88 106 GLU A C 1
ATOM 857 O O . GLU A 1 106 ? 6.818 0.074 -22.295 1.00 82.88 106 GLU A O 1
ATOM 862 N N . SER A 1 107 ? 5.634 0.749 -20.522 1.00 83.50 107 SER A N 1
ATOM 863 C CA . SER A 1 107 ? 6.364 2.004 -20.329 1.00 83.50 107 SER A CA 1
ATOM 864 C C . SER A 1 107 ? 7.846 1.760 -20.049 1.00 83.50 107 SER A C 1
ATOM 866 O O . SER A 1 107 ? 8.704 2.416 -20.644 1.00 83.50 107 SER A O 1
ATOM 868 N N . MET A 1 108 ? 8.180 0.777 -19.206 1.00 87.81 108 MET A N 1
ATOM 869 C CA . MET A 1 108 ? 9.569 0.384 -18.957 1.00 87.81 108 MET A CA 1
ATOM 870 C C . MET A 1 108 ? 10.240 -0.175 -20.212 1.00 87.81 108 MET A C 1
ATOM 872 O O . MET A 1 108 ? 11.377 0.195 -20.504 1.00 87.81 108 MET A O 1
ATOM 876 N N . VAL A 1 109 ? 9.552 -1.022 -20.981 1.00 89.19 109 VAL A N 1
ATOM 877 C CA . VAL A 1 109 ? 10.056 -1.560 -22.253 1.00 89.19 109 VAL A CA 1
ATOM 878 C C . VAL A 1 109 ? 10.313 -0.430 -23.246 1.00 89.19 109 VAL A C 1
ATOM 880 O O . VAL A 1 109 ? 11.381 -0.401 -23.860 1.00 89.19 109 VAL A O 1
ATOM 883 N N . ASN A 1 110 ? 9.399 0.532 -23.358 1.00 90.50 110 ASN A N 1
ATOM 884 C CA . ASN A 1 110 ? 9.538 1.697 -24.230 1.00 90.50 110 ASN A CA 1
ATOM 885 C C . ASN A 1 110 ? 10.717 2.588 -23.812 1.00 90.50 110 ASN A C 1
ATOM 887 O O . ASN A 1 110 ? 11.495 3.010 -24.667 1.00 90.50 110 ASN A O 1
ATOM 891 N N . ILE A 1 111 ? 10.902 2.824 -22.508 1.00 90.31 111 ILE A N 1
ATOM 892 C CA . ILE A 1 111 ? 12.047 3.577 -21.970 1.00 90.31 111 ILE A CA 1
ATOM 893 C C . ILE A 1 111 ? 13.366 2.844 -22.237 1.00 90.31 111 ILE A C 1
ATOM 895 O O . ILE A 1 111 ? 14.344 3.469 -22.625 1.00 90.31 111 ILE A O 1
ATOM 899 N N . VAL A 1 112 ? 13.421 1.525 -22.041 1.00 89.12 112 VAL A N 1
ATOM 900 C CA . VAL A 1 112 ? 14.646 0.739 -22.270 1.00 89.12 112 VAL A CA 1
ATOM 901 C C . VAL A 1 112 ? 14.965 0.618 -23.766 1.00 89.12 112 VAL A C 1
ATOM 903 O O . VAL A 1 112 ? 16.133 0.539 -24.143 1.00 89.12 112 VAL A O 1
ATOM 906 N N . SER A 1 113 ? 13.942 0.638 -24.623 1.00 91.12 113 SER A N 1
ATOM 907 C CA . SER A 1 113 ? 14.073 0.494 -26.080 1.00 91.12 113 SER A CA 1
ATOM 908 C C . SER A 1 113 ? 14.258 1.822 -26.825 1.00 91.12 113 SER A C 1
ATOM 910 O O . SER A 1 113 ? 14.408 1.813 -28.045 1.00 91.12 113 SER A O 1
ATOM 912 N N . SER A 1 114 ? 14.270 2.963 -26.129 1.00 89.44 114 SER A N 1
ATOM 913 C CA . SER A 1 114 ? 14.306 4.306 -26.734 1.00 89.44 114 SER A CA 1
ATOM 914 C C . SER A 1 114 ? 15.636 4.672 -27.410 1.00 89.44 114 SER A C 1
ATOM 916 O O . SER A 1 114 ? 15.704 5.673 -28.122 1.00 89.44 114 SER A O 1
ATOM 918 N N . GLY A 1 115 ? 16.698 3.888 -27.188 1.00 87.25 115 GLY A N 1
ATOM 919 C CA . GLY A 1 115 ? 18.055 4.194 -27.657 1.00 87.25 115 GLY A CA 1
ATOM 920 C C . GLY A 1 115 ? 18.783 5.260 -26.827 1.00 87.25 115 GLY A C 1
ATOM 921 O O . GLY A 1 115 ? 19.858 5.706 -27.229 1.00 87.25 115 GLY A O 1
ATOM 922 N N . ASP A 1 116 ? 18.216 5.660 -25.684 1.00 92.38 116 ASP A N 1
ATOM 923 C CA . ASP A 1 116 ? 18.832 6.598 -24.744 1.00 92.38 116 ASP A CA 1
ATOM 924 C C . ASP A 1 116 ? 20.105 6.029 -24.086 1.00 92.38 116 ASP A C 1
ATOM 926 O O . ASP A 1 116 ? 20.369 4.822 -24.083 1.00 92.38 116 ASP A O 1
ATOM 930 N N . SER A 1 117 ? 20.901 6.910 -23.471 1.00 94.19 117 SER A N 1
ATOM 931 C CA . SER A 1 117 ? 22.043 6.486 -22.661 1.00 94.19 117 SER A CA 1
ATOM 932 C C . SER A 1 117 ? 21.586 5.674 -21.439 1.00 94.19 117 SER A C 1
ATOM 934 O O . SER A 1 117 ? 20.481 5.851 -20.926 1.00 94.19 117 SER A O 1
ATOM 936 N N . GLN A 1 118 ? 22.452 4.803 -20.904 1.00 92.31 118 GLN A N 1
ATOM 937 C CA . GLN A 1 118 ? 22.108 4.040 -19.695 1.00 92.31 118 GLN A CA 1
ATOM 938 C C . GLN A 1 118 ? 21.767 4.929 -18.492 1.00 92.31 118 GLN A C 1
ATOM 940 O O . GLN A 1 118 ? 20.986 4.519 -17.636 1.00 92.31 118 GLN A O 1
ATOM 945 N N . GLU A 1 119 ? 22.372 6.110 -18.397 1.00 93.06 119 GLU A N 1
ATOM 946 C CA . GLU A 1 119 ? 22.102 7.055 -17.315 1.00 93.06 119 GLU A CA 1
ATOM 947 C C . GLU A 1 119 ? 20.688 7.635 -17.432 1.00 93.06 119 GLU A C 1
ATOM 949 O O . GLU A 1 119 ? 19.927 7.605 -16.464 1.00 93.06 119 GLU A O 1
ATOM 954 N N . ASP A 1 120 ? 20.293 8.040 -18.639 1.00 91.06 120 ASP A N 1
ATOM 955 C CA . ASP A 1 120 ? 18.956 8.568 -18.915 1.00 91.06 120 ASP A CA 1
ATOM 956 C C . ASP A 1 120 ? 17.868 7.512 -18.711 1.00 91.06 120 ASP A C 1
ATOM 958 O O . ASP A 1 120 ? 16.828 7.801 -18.116 1.00 91.06 120 ASP A O 1
ATOM 962 N N . ILE A 1 121 ? 18.122 6.270 -19.139 1.00 92.19 121 ILE A N 1
ATOM 963 C CA . ILE A 1 121 ? 17.216 5.138 -18.902 1.00 92.19 121 ILE A CA 1
ATOM 964 C C . ILE A 1 121 ? 16.994 4.956 -17.397 1.00 92.19 121 ILE A C 1
ATOM 966 O O . ILE A 1 121 ? 15.851 4.885 -16.949 1.00 92.19 121 ILE A O 1
ATOM 970 N N . ARG A 1 122 ? 18.064 4.935 -16.588 1.00 90.19 122 ARG A N 1
ATOM 971 C CA . ARG A 1 122 ? 17.951 4.778 -15.126 1.00 90.19 122 ARG A CA 1
ATOM 972 C C . ARG A 1 122 ? 17.135 5.899 -14.495 1.00 90.19 122 ARG A C 1
ATOM 974 O O . ARG A 1 122 ? 16.290 5.616 -13.653 1.00 90.19 122 ARG A O 1
ATOM 981 N N . LEU A 1 123 ? 17.357 7.146 -14.908 1.00 89.31 123 LEU A N 1
ATOM 982 C CA . LEU A 1 123 ? 16.615 8.299 -14.393 1.00 89.31 123 LEU A CA 1
ATOM 983 C C . LEU A 1 123 ? 15.130 8.248 -14.766 1.00 89.31 123 LEU A C 1
ATOM 985 O O . LEU A 1 123 ? 14.280 8.554 -13.931 1.00 89.31 123 LEU A O 1
ATOM 989 N N . LYS A 1 124 ? 14.802 7.852 -15.999 1.00 80.00 124 LYS A N 1
ATOM 990 C CA . LYS A 1 124 ? 13.411 7.721 -16.460 1.00 80.00 124 LYS A CA 1
ATOM 991 C C . LYS A 1 124 ? 12.678 6.591 -15.740 1.00 80.00 124 LYS A C 1
ATOM 993 O O . LYS A 1 124 ? 11.558 6.801 -15.286 1.00 80.00 124 LYS A O 1
ATOM 998 N N . ILE A 1 125 ? 13.326 5.438 -15.565 1.00 88.12 125 ILE A N 1
ATOM 999 C CA . ILE A 1 125 ? 12.770 4.321 -14.790 1.00 88.12 125 ILE A CA 1
ATOM 1000 C C . ILE A 1 125 ? 12.590 4.715 -13.323 1.00 88.12 125 ILE A C 1
ATOM 1002 O O . ILE A 1 125 ? 11.532 4.458 -12.762 1.00 88.12 125 ILE A O 1
ATOM 1006 N N . ALA A 1 126 ? 13.581 5.374 -12.711 1.00 82.12 126 ALA A N 1
ATOM 1007 C CA . ALA A 1 126 ? 13.493 5.821 -11.322 1.00 82.12 126 ALA A CA 1
ATOM 1008 C C . ALA A 1 126 ? 12.285 6.739 -11.094 1.00 82.12 126 ALA A C 1
ATOM 1010 O O . ALA A 1 126 ? 11.555 6.528 -10.136 1.00 82.12 126 ALA A O 1
ATOM 1011 N N . LYS A 1 127 ? 12.038 7.691 -12.004 1.00 77.62 127 LYS A N 1
ATOM 1012 C CA . LYS A 1 127 ? 10.855 8.566 -11.956 1.00 77.62 127 LYS A CA 1
ATOM 1013 C C . LYS A 1 127 ? 9.546 7.807 -12.133 1.00 77.62 127 LYS A C 1
ATOM 1015 O O . LYS A 1 127 ? 8.580 8.104 -11.444 1.00 77.62 127 LYS A O 1
ATOM 1020 N N . LEU A 1 128 ? 9.509 6.838 -13.049 1.00 80.06 128 LEU A N 1
ATOM 1021 C CA . LEU A 1 128 ? 8.317 6.021 -13.281 1.00 80.06 128 LEU A CA 1
ATOM 1022 C C . LEU A 1 128 ? 7.908 5.276 -12.001 1.00 80.06 128 LEU A C 1
ATOM 1024 O O . LEU A 1 128 ? 6.730 5.231 -11.668 1.00 80.06 128 LEU A O 1
ATOM 1028 N N . VAL A 1 129 ? 8.879 4.740 -11.257 1.00 77.88 129 VAL A N 1
ATOM 1029 C CA . VAL A 1 129 ? 8.615 3.938 -10.052 1.00 77.88 129 VAL A CA 1
ATOM 1030 C C . VAL A 1 129 ? 8.660 4.723 -8.740 1.00 77.88 129 VAL A C 1
ATOM 1032 O O . VAL A 1 129 ? 8.441 4.129 -7.691 1.00 77.88 129 VAL A O 1
ATOM 1035 N N . GLU A 1 130 ? 8.956 6.027 -8.752 1.00 74.69 130 GLU A N 1
ATOM 1036 C CA . GLU A 1 130 ? 9.187 6.793 -7.511 1.00 74.69 130 GLU A CA 1
ATOM 1037 C C . GLU A 1 130 ? 7.948 6.861 -6.615 1.00 74.69 130 GLU A C 1
ATOM 1039 O O . GLU A 1 130 ? 8.066 6.914 -5.393 1.00 74.69 130 GLU A O 1
ATOM 1044 N N . ASN A 1 131 ? 6.770 6.845 -7.239 1.00 63.34 131 ASN A N 1
ATOM 1045 C CA . ASN A 1 131 ? 5.485 6.910 -6.556 1.00 63.34 131 ASN A CA 1
ATOM 1046 C C . ASN A 1 131 ? 4.955 5.524 -6.182 1.00 63.34 131 ASN A C 1
ATOM 1048 O O . ASN A 1 131 ? 3.902 5.442 -5.553 1.00 63.34 131 ASN A O 1
ATOM 1052 N N . LEU A 1 132 ? 5.683 4.460 -6.544 1.00 70.19 132 LEU A N 1
ATOM 1053 C CA . LEU A 1 132 ? 5.284 3.105 -6.222 1.00 70.19 132 LEU A CA 1
ATOM 1054 C C . LEU A 1 132 ? 5.620 2.767 -4.769 1.00 70.19 132 LEU A C 1
ATOM 1056 O O . LEU A 1 132 ? 6.761 2.913 -4.322 1.00 70.19 132 LEU A O 1
ATOM 1060 N N . ASN A 1 133 ? 4.639 2.259 -4.028 1.00 63.22 133 ASN A N 1
ATOM 1061 C CA . ASN A 1 133 ? 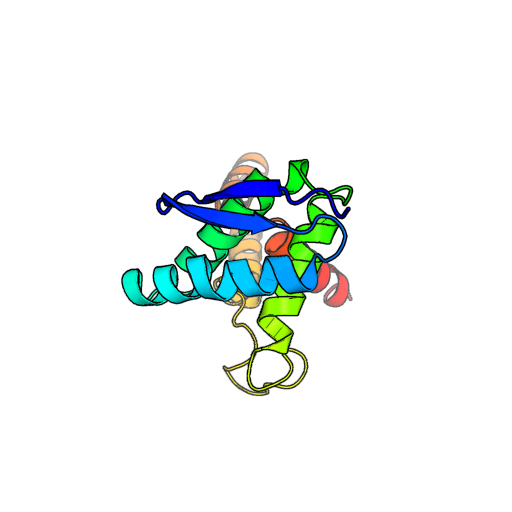4.871 1.735 -2.686 1.00 63.22 133 ASN A CA 1
ATOM 1062 C C . ASN A 1 133 ? 5.479 0.314 -2.730 1.00 63.22 133 ASN A C 1
ATOM 1064 O O . ASN A 1 133 ? 5.554 -0.342 -3.770 1.00 63.22 133 ASN A O 1
ATOM 1068 N N . LEU A 1 134 ? 5.951 -0.184 -1.581 1.00 63.62 134 LEU A N 1
ATOM 1069 C CA . LEU A 1 134 ? 6.661 -1.470 -1.500 1.00 63.62 134 LEU A CA 1
ATOM 1070 C C . LEU A 1 134 ? 5.838 -2.667 -1.990 1.00 63.62 134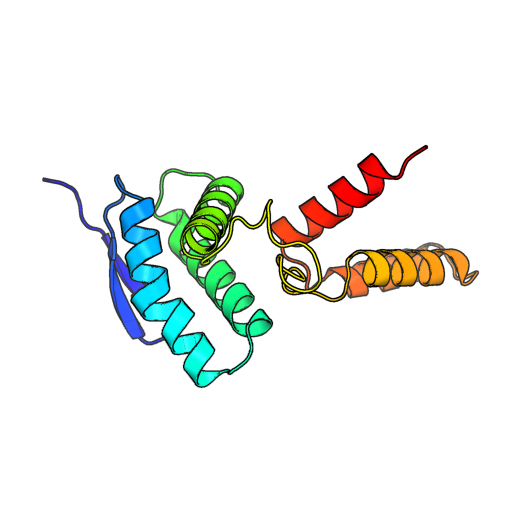 LEU A C 1
ATOM 1072 O O . LEU A 1 134 ? 6.410 -3.617 -2.527 1.00 63.62 134 LEU A O 1
ATOM 1076 N N . PHE A 1 135 ? 4.520 -2.641 -1.797 1.00 63.28 135 PHE A N 1
ATOM 1077 C CA . PHE A 1 135 ? 3.635 -3.687 -2.299 1.00 63.28 135 PHE A CA 1
ATOM 1078 C C . PHE A 1 135 ? 3.589 -3.665 -3.832 1.00 63.28 135 PHE A C 1
ATOM 1080 O O . PHE A 1 135 ? 3.754 -4.697 -4.472 1.00 63.28 135 PHE A O 1
ATOM 1087 N N . GLU A 1 136 ? 3.488 -2.475 -4.414 1.00 67.19 136 GLU A N 1
ATOM 1088 C CA . GLU A 1 136 ? 3.413 -2.231 -5.862 1.00 67.19 136 GLU A CA 1
ATOM 1089 C C . GLU A 1 136 ? 4.693 -2.661 -6.576 1.00 67.19 136 GLU A C 1
ATOM 1091 O O . GLU A 1 136 ? 4.662 -3.390 -7.568 1.00 67.19 136 GLU A O 1
ATOM 1096 N N . LEU A 1 137 ? 5.838 -2.302 -5.995 1.00 75.19 137 LEU A N 1
ATOM 1097 C CA . LEU A 1 137 ? 7.146 -2.769 -6.447 1.00 75.19 137 LEU A CA 1
ATOM 1098 C C . LEU A 1 137 ? 7.270 -4.294 -6.350 1.00 75.19 137 LEU A C 1
ATOM 1100 O O . LEU A 1 137 ? 7.851 -4.922 -7.235 1.00 75.19 137 LEU A O 1
ATOM 1104 N N . SER A 1 138 ? 6.725 -4.901 -5.292 1.00 67.94 138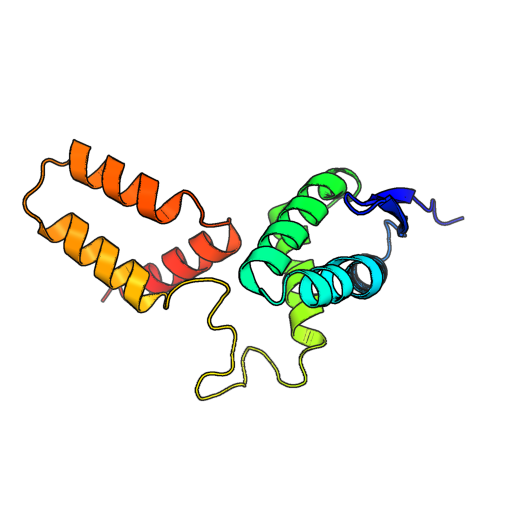 SER A N 1
ATOM 1105 C CA . SER A 1 138 ? 6.755 -6.357 -5.114 1.00 67.94 138 SER A CA 1
ATOM 1106 C C . SER A 1 138 ? 5.944 -7.067 -6.196 1.00 67.94 138 SER A C 1
ATOM 1108 O O . SER A 1 138 ? 6.442 -8.024 -6.789 1.00 67.94 138 SER A O 1
ATOM 1110 N N . GLU A 1 139 ? 4.746 -6.573 -6.508 1.00 71.50 139 GLU A N 1
ATOM 1111 C CA . GLU A 1 139 ? 3.908 -7.113 -7.583 1.00 71.50 139 GLU A CA 1
ATOM 1112 C C . GLU A 1 139 ? 4.576 -6.957 -8.957 1.00 71.50 139 GLU A C 1
ATOM 1114 O O . GLU A 1 139 ? 4.625 -7.915 -9.733 1.00 71.50 139 GLU A O 1
ATOM 1119 N N . LEU A 1 140 ? 5.204 -5.807 -9.226 1.00 77.19 140 LEU A N 1
ATOM 1120 C CA . LEU A 1 140 ? 5.977 -5.580 -10.448 1.00 77.19 140 LEU A CA 1
ATOM 1121 C C . LEU A 1 140 ? 7.157 -6.564 -10.579 1.00 77.19 140 LEU A C 1
ATOM 1123 O O . LEU A 1 140 ? 7.377 -7.154 -11.641 1.00 77.19 140 LEU A O 1
ATOM 1127 N N . PHE A 1 141 ? 7.913 -6.798 -9.501 1.00 79.38 141 PHE A N 1
ATOM 1128 C CA . PHE A 1 141 ? 9.006 -7.776 -9.509 1.00 79.38 141 PHE A CA 1
ATOM 1129 C C . PHE A 1 141 ? 8.507 -9.212 -9.682 1.00 79.38 141 PHE A C 1
ATOM 1131 O O . PHE A 1 141 ? 9.130 -9.988 -10.412 1.00 79.38 141 PHE A O 1
ATOM 1138 N N . ILE A 1 142 ? 7.384 -9.570 -9.054 1.00 75.56 142 ILE A N 1
ATOM 1139 C CA . ILE A 1 142 ? 6.735 -10.873 -9.237 1.00 75.56 142 ILE A CA 1
ATOM 1140 C C . ILE A 1 142 ? 6.316 -11.051 -10.698 1.00 75.56 142 ILE A C 1
ATOM 1142 O O . ILE A 1 142 ? 6.563 -12.114 -11.271 1.00 75.56 142 ILE A O 1
ATOM 1146 N N . HIS A 1 143 ? 5.729 -10.022 -11.312 1.00 79.88 143 HIS A N 1
ATOM 1147 C CA . HIS A 1 143 ? 5.338 -10.037 -12.717 1.00 79.88 143 HIS A CA 1
ATOM 1148 C C . HIS A 1 143 ? 6.550 -10.293 -13.628 1.00 79.88 143 HIS A C 1
ATOM 1150 O O . HIS A 1 143 ? 6.543 -11.247 -14.411 1.00 79.88 143 HIS A O 1
ATOM 1156 N N . PHE A 1 144 ? 7.641 -9.531 -13.473 1.00 78.00 144 PHE A N 1
ATOM 1157 C CA . PHE A 1 144 ? 8.874 -9.756 -14.240 1.00 78.00 144 PHE A CA 1
ATOM 1158 C C . PHE A 1 144 ? 9.486 -11.144 -14.005 1.00 78.00 144 PHE A C 1
ATOM 1160 O O . PHE A 1 144 ? 9.977 -11.771 -14.945 1.00 78.00 144 PHE A O 1
ATOM 1167 N N . ALA A 1 145 ? 9.460 -11.649 -12.769 1.00 77.06 145 ALA A N 1
ATOM 1168 C CA . ALA A 1 145 ? 9.986 -12.971 -12.440 1.00 77.06 145 ALA A CA 1
ATOM 1169 C C . ALA A 1 145 ? 9.163 -14.105 -13.074 1.00 77.06 145 ALA A C 1
ATOM 1171 O O . ALA A 1 145 ? 9.743 -15.080 -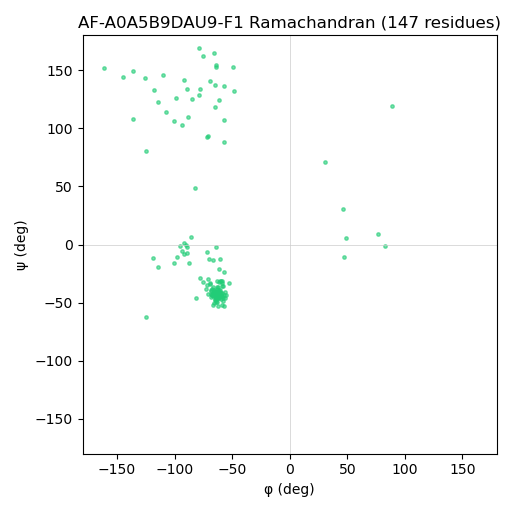13.546 1.00 77.06 145 ALA A O 1
ATOM 1172 N N . LYS A 1 146 ? 7.830 -13.971 -13.125 1.00 75.94 146 LYS A N 1
ATOM 1173 C CA . LYS A 1 146 ? 6.927 -14.932 -13.783 1.00 75.94 146 LYS A CA 1
ATOM 1174 C C . LYS A 1 146 ? 7.066 -14.921 -15.307 1.00 75.94 146 LYS A C 1
ATOM 1176 O O . LYS A 1 146 ? 6.938 -15.972 -15.930 1.00 75.94 146 LYS A O 1
ATOM 1181 N N . ASN A 1 147 ? 7.343 -13.754 -15.891 1.00 70.38 147 ASN A N 1
ATOM 1182 C CA . ASN A 1 147 ? 7.442 -13.565 -17.341 1.00 70.38 147 ASN A CA 1
ATOM 1183 C C . ASN A 1 147 ? 8.860 -13.739 -17.911 1.00 70.38 147 ASN A C 1
ATOM 1185 O O . ASN A 1 147 ? 9.045 -13.667 -19.126 1.00 70.38 147 ASN A O 1
ATOM 1189 N N . LYS A 1 148 ? 9.859 -14.057 -17.075 1.00 56.69 148 LYS A N 1
ATOM 1190 C CA . LYS A 1 148 ? 11.147 -14.590 -17.538 1.00 56.69 148 LYS A CA 1
ATOM 1191 C C . LYS A 1 148 ? 10.971 -16.032 -18.039 1.00 56.69 148 LYS A C 1
ATOM 1193 O O . LYS A 1 148 ? 11.051 -16.980 -17.259 1.00 56.69 148 LYS A O 1
ATOM 1198 N N . LYS A 1 149 ? 10.747 -16.184 -19.346 1.00 45.16 149 LYS A N 1
ATOM 1199 C CA . LYS A 1 149 ? 11.097 -17.401 -20.096 1.00 45.16 149 LYS A CA 1
ATOM 1200 C C . LYS A 1 149 ? 12.478 -17.250 -20.715 1.00 45.16 149 LYS A C 1
ATOM 1202 O O . LYS A 1 149 ? 12.757 -16.153 -21.243 1.00 45.16 149 LYS A O 1
#

Sequence (149 aa):
MANQLNITLSNGVELELDPEDLNKNFSMFIDKFLIPYFKESNDWNKTIISSISEIERISSKFDVSKGEIISKFLKNIESRLPTDIAELTGLDKIEILFENIDDYVESMVNIVSSGDSQEDIRLKIAKLVENLNLFELSELFIHFAKNKK

Solvent-accessible surface area (backbone atoms only — not comparable to full-atom values): 8888 Å² total; per-residue (Å²): 129,85,71,65,46,79,44,72,45,98,87,69,49,76,43,78,30,44,75,90,38,62,68,62,38,45,50,53,43,41,68,70,43,41,52,54,45,24,73,71,64,75,32,68,44,65,27,49,55,52,46,51,54,51,48,60,70,54,34,84,75,41,101,56,54,70,70,57,50,52,52,53,45,53,52,56,55,40,74,68,44,100,53,52,71,91,63,49,77,71,96,65,32,72,67,56,76,53,74,54,68,65,54,54,51,49,50,50,50,51,51,70,66,65,76,64,55,75,68,56,36,51,54,53,52,49,61,72,50,64,84,52,49,75,67,54,50,47,52,52,51,48,50,55,60,70,67,64,123

Nearest PDB structures (foldseek):
  3mkr-assembly1_A  TM=2.027E-01  e=3.050E+00  Bos taurus